Protein AF-A0A453GTY9-F1 (afdb_monomer_lite)

Secondary structure (DSSP, 8-state):
-HHHHHHHHHHTSS---PPPHHHHHHHHTTT-GGGEEEEETTEEEE------HHHHHHS---

Sequence (62 aa):
MGHDVLEHILDGTEEPTNLPFELLKNITGNFSEEREIGHGGFGMVYKVTLTLYRILGTYMIL

Radius of gyration: 13.88 Å; chains: 1; bounding box: 26×38×28 Å

Structure (mmCIF, N/CA/C/O backbone):
data_AF-A0A453GTY9-F1
#
_entry.id   AF-A0A453GTY9-F1
#
loop_
_atom_site.group_PDB
_atom_site.id
_atom_site.type_symbol
_atom_site.label_atom_id
_atom_site.label_alt_id
_atom_site.label_comp_id
_atom_site.label_asym_id
_atom_site.label_entity_id
_atom_site.label_seq_id
_atom_site.pdbx_PDB_ins_code
_atom_site.Cartn_x
_atom_site.Cartn_y
_atom_site.Cartn_z
_atom_site.occupancy
_atom_site.B_iso_or_equiv
_atom_site.auth_seq_id
_atom_site.auth_comp_id
_atom_site.auth_asym_id
_atom_site.auth_atom_id
_atom_site.pdbx_PDB_model_num
ATOM 1 N N . MET A 1 1 ? 13.558 5.646 -6.951 1.00 55.69 1 MET A N 1
ATOM 2 C CA . MET A 1 1 ? 14.045 4.413 -6.292 1.00 55.69 1 MET A CA 1
ATOM 3 C C . MET A 1 1 ? 12.887 3.465 -5.994 1.00 55.69 1 MET A C 1
ATOM 5 O O . MET A 1 1 ? 12.832 2.444 -6.646 1.00 55.69 1 MET A O 1
ATOM 9 N N . GLY A 1 2 ? 11.943 3.770 -5.087 1.00 58.50 2 GLY A N 1
ATOM 10 C CA . GLY A 1 2 ? 10.807 2.857 -4.822 1.00 58.50 2 GLY A CA 1
ATOM 11 C C . GLY A 1 2 ? 9.643 2.924 -5.826 1.00 58.50 2 GLY A C 1
ATOM 12 O O . GLY A 1 2 ? 8.925 1.946 -5.989 1.00 58.50 2 GLY A O 1
ATOM 13 N N . HIS A 1 3 ? 9.449 4.065 -6.496 1.00 61.50 3 HIS A N 1
ATOM 14 C CA . HIS A 1 3 ? 8.352 4.246 -7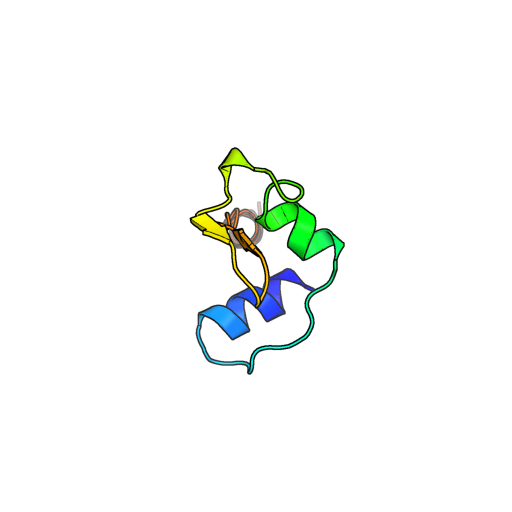.458 1.00 61.50 3 HIS A CA 1
ATOM 15 C C . HIS A 1 3 ? 8.565 3.439 -8.745 1.00 61.50 3 HIS A C 1
ATOM 17 O O . HIS A 1 3 ? 7.616 2.870 -9.262 1.00 61.50 3 HIS A O 1
ATOM 23 N N . ASP A 1 4 ? 9.812 3.353 -9.200 1.00 75.69 4 ASP A N 1
ATOM 24 C CA . ASP A 1 4 ? 10.242 2.608 -10.383 1.00 75.69 4 ASP A CA 1
ATOM 25 C C . ASP A 1 4 ? 9.919 1.108 -10.235 1.00 75.69 4 ASP A C 1
ATOM 27 O O . ASP A 1 4 ? 9.279 0.526 -11.099 1.00 75.69 4 ASP A O 1
ATOM 31 N N . VAL A 1 5 ? 10.246 0.517 -9.079 1.00 84.12 5 VAL A N 1
ATOM 32 C CA . VAL A 1 5 ? 9.931 -0.888 -8.755 1.00 84.12 5 VAL A CA 1
ATOM 33 C C . VAL A 1 5 ? 8.419 -1.133 -8.716 1.00 84.12 5 VAL A C 1
ATOM 35 O O . VAL A 1 5 ? 7.933 -2.126 -9.241 1.00 84.12 5 VAL A O 1
ATOM 38 N N . LEU A 1 6 ? 7.637 -0.222 -8.124 1.00 84.75 6 LEU A N 1
ATOM 39 C CA . LEU A 1 6 ? 6.178 -0.366 -8.106 1.00 84.75 6 LEU A CA 1
ATOM 40 C C . LEU A 1 6 ? 5.575 -0.288 -9.518 1.00 84.75 6 LEU A C 1
ATOM 42 O O . LEU A 1 6 ? 4.648 -1.035 -9.813 1.00 84.75 6 LEU A O 1
ATOM 46 N N . GLU A 1 7 ? 6.090 0.586 -10.386 1.00 85.00 7 GLU A N 1
ATOM 47 C CA . GLU A 1 7 ? 5.680 0.653 -11.796 1.00 85.00 7 GLU A CA 1
ATOM 48 C C . GLU A 1 7 ? 5.968 -0.681 -12.513 1.00 85.00 7 GLU A C 1
ATOM 50 O O . GLU A 1 7 ? 5.068 -1.211 -13.164 1.00 85.00 7 GLU A O 1
ATOM 55 N N . HIS A 1 8 ? 7.143 -1.278 -12.290 1.00 86.75 8 HIS A N 1
ATOM 56 C CA . HIS A 1 8 ? 7.540 -2.563 -12.880 1.00 86.75 8 HIS A CA 1
ATOM 57 C C . HIS A 1 8 ? 6.794 -3.788 -12.320 1.00 86.75 8 HIS A C 1
ATOM 59 O O . HIS A 1 8 ? 6.528 -4.763 -13.019 1.00 86.75 8 HIS A O 1
ATOM 65 N N . ILE A 1 9 ? 6.390 -3.758 -11.050 1.00 89.19 9 ILE A N 1
ATOM 66 C CA . ILE A 1 9 ? 5.518 -4.805 -10.496 1.00 89.19 9 ILE A CA 1
ATOM 67 C C . ILE A 1 9 ? 4.119 -4.713 -11.123 1.00 89.19 9 ILE A C 1
ATOM 69 O O . ILE A 1 9 ? 3.492 -5.733 -11.406 1.00 89.19 9 ILE A O 1
ATOM 73 N N . LEU A 1 10 ? 3.608 -3.495 -11.339 1.00 85.69 10 LEU A N 1
ATOM 74 C CA . LEU A 1 10 ? 2.272 -3.277 -11.902 1.00 85.69 10 LEU A CA 1
ATOM 75 C C . LEU A 1 10 ? 2.201 -3.555 -13.409 1.00 85.69 10 LEU A C 1
ATOM 77 O O . LEU A 1 10 ? 1.155 -3.999 -13.883 1.00 85.69 10 LEU A O 1
ATOM 81 N N . ASP A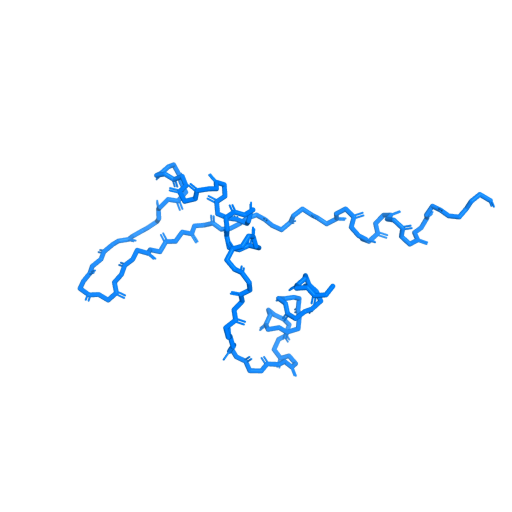 1 11 ? 3.276 -3.297 -14.156 1.00 89.31 11 ASP A N 1
ATOM 82 C CA . ASP A 1 11 ? 3.374 -3.629 -15.584 1.00 89.31 11 ASP A CA 1
ATOM 83 C C . ASP A 1 11 ? 3.739 -5.111 -15.839 1.00 89.31 11 ASP A C 1
ATOM 85 O O . ASP A 1 11 ? 3.648 -5.586 -16.973 1.00 89.31 11 ASP A O 1
ATOM 89 N N . GLY A 1 12 ? 4.080 -5.853 -14.777 1.00 90.12 12 GLY A N 1
ATOM 90 C CA . GLY A 1 12 ? 4.409 -7.277 -14.809 1.00 90.12 12 GLY A CA 1
ATOM 91 C C . GLY A 1 12 ? 5.837 -7.591 -15.259 1.00 90.12 12 GLY A C 1
ATOM 92 O O . GLY A 1 12 ? 6.130 -8.748 -15.563 1.00 90.12 12 GLY A O 1
ATOM 93 N N . THR A 1 13 ? 6.721 -6.595 -15.330 1.00 92.25 13 THR A N 1
ATOM 94 C CA . THR A 1 13 ? 8.139 -6.779 -15.678 1.00 92.25 13 THR A CA 1
ATOM 95 C C . THR A 1 13 ? 9.012 -7.165 -14.481 1.00 92.25 13 THR A C 1
ATOM 97 O O . THR A 1 13 ? 10.103 -7.698 -14.685 1.00 92.25 13 THR A O 1
ATOM 100 N N . GLU A 1 14 ? 8.523 -6.986 -13.250 1.00 92.31 14 GLU A N 1
ATOM 101 C CA . GLU A 1 14 ? 9.159 -7.444 -12.007 1.00 92.31 14 GLU A CA 1
ATOM 102 C C . GLU A 1 14 ? 8.207 -8.290 -11.141 1.00 92.31 14 GLU A C 1
ATOM 104 O O . GLU A 1 14 ? 6.994 -8.076 -11.106 1.00 92.31 14 GLU A O 1
ATOM 109 N N . GLU A 1 15 ? 8.762 -9.264 -10.409 1.00 94.38 15 GLU A N 1
ATOM 110 C CA . GLU A 1 15 ? 7.994 -10.058 -9.444 1.00 94.38 15 GLU A CA 1
ATOM 111 C C . GLU A 1 15 ? 7.606 -9.226 -8.205 1.00 94.38 15 GLU A C 1
ATOM 113 O O . GLU A 1 15 ? 8.373 -8.356 -7.775 1.00 94.38 15 GLU A O 1
ATOM 118 N N . PRO A 1 16 ? 6.456 -9.515 -7.560 1.00 90.44 16 PRO A N 1
ATOM 119 C CA . PRO A 1 16 ? 6.075 -8.864 -6.312 1.00 90.44 16 PRO A CA 1
ATOM 120 C C . PRO A 1 16 ? 7.165 -8.991 -5.241 1.00 90.44 16 PRO A C 1
ATOM 122 O O . PRO A 1 16 ? 7.544 -10.090 -4.839 1.00 90.44 16 PRO A O 1
ATOM 125 N N . THR A 1 17 ? 7.639 -7.851 -4.742 1.00 90.75 17 THR A N 1
ATOM 126 C CA . THR A 1 17 ? 8.691 -7.781 -3.721 1.00 90.75 17 THR A CA 1
ATOM 127 C C . THR A 1 17 ? 8.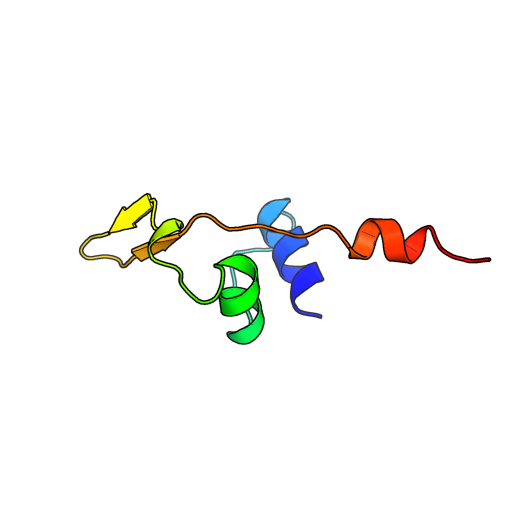329 -6.801 -2.605 1.00 90.75 17 THR A C 1
ATOM 129 O O . THR A 1 17 ? 7.309 -6.109 -2.650 1.00 90.75 17 THR A O 1
ATOM 132 N N . ASN A 1 18 ? 9.167 -6.742 -1.572 1.00 90.50 18 ASN A N 1
ATOM 133 C CA . ASN A 1 18 ? 8.988 -5.822 -0.459 1.00 90.50 18 ASN A CA 1
ATOM 134 C C . ASN A 1 18 ? 9.176 -4.375 -0.920 1.00 90.50 18 ASN A C 1
ATOM 136 O O . ASN A 1 18 ? 10.255 -3.977 -1.362 1.00 90.50 18 ASN A O 1
ATOM 140 N N . LEU A 1 19 ? 8.130 -3.572 -0.748 1.00 89.00 19 LEU A N 1
ATOM 141 C CA . LEU A 1 19 ? 8.166 -2.143 -1.027 1.00 89.00 19 LEU A CA 1
ATOM 142 C C . LEU A 1 19 ? 8.553 -1.347 0.228 1.00 89.00 19 LEU A C 1
ATOM 144 O O . LEU A 1 19 ? 8.191 -1.735 1.342 1.00 89.00 19 LEU A O 1
ATOM 148 N N . PRO A 1 20 ? 9.245 -0.201 0.078 1.00 91.56 20 PRO A N 1
ATOM 149 C CA . PRO A 1 20 ? 9.549 0.671 1.205 1.00 91.56 20 PRO A CA 1
ATOM 150 C C . PRO A 1 20 ? 8.282 1.105 1.949 1.00 91.56 20 PRO A C 1
ATOM 152 O O . PRO A 1 20 ? 7.296 1.511 1.334 1.00 91.56 20 PRO A O 1
ATOM 155 N N . PHE A 1 21 ? 8.326 1.104 3.281 1.00 91.50 21 PHE A N 1
ATOM 156 C CA . PHE A 1 21 ? 7.171 1.459 4.111 1.00 91.50 21 PHE A CA 1
ATOM 157 C C . PHE A 1 21 ? 6.618 2.864 3.824 1.00 91.50 21 PHE A C 1
ATOM 159 O O . PHE A 1 21 ? 5.407 3.048 3.730 1.00 91.50 21 PHE A O 1
ATOM 166 N N . GLU A 1 22 ? 7.491 3.852 3.605 1.00 91.50 22 GLU A N 1
ATOM 167 C CA . GLU A 1 22 ? 7.053 5.210 3.252 1.00 91.50 22 GLU A CA 1
ATOM 168 C C . GLU A 1 22 ? 6.353 5.268 1.887 1.00 91.50 22 GLU A C 1
ATOM 170 O O . GLU A 1 22 ? 5.409 6.035 1.716 1.00 91.50 22 GLU A O 1
ATOM 175 N N . LEU A 1 23 ? 6.735 4.412 0.930 1.00 89.12 23 LEU A N 1
ATOM 176 C CA . LEU A 1 23 ? 5.995 4.289 -0.327 1.00 89.12 23 LEU A CA 1
ATOM 177 C C . LEU A 1 23 ? 4.593 3.730 -0.070 1.00 89.12 23 LEU A C 1
ATOM 179 O O . LEU A 1 23 ? 3.624 4.290 -0.579 1.00 89.12 23 LEU A O 1
ATOM 183 N N . LEU A 1 24 ? 4.476 2.680 0.751 1.00 91.50 24 LEU A N 1
ATOM 184 C CA . LEU A 1 24 ? 3.187 2.093 1.127 1.00 91.50 24 LEU A CA 1
ATOM 185 C C . LEU A 1 24 ? 2.277 3.126 1.799 1.00 91.50 24 LEU A C 1
ATOM 187 O O . LEU A 1 24 ? 1.123 3.266 1.396 1.00 91.50 24 LEU A O 1
ATOM 191 N N . LYS A 1 25 ? 2.794 3.910 2.752 1.00 92.75 25 LYS A N 1
ATOM 192 C CA . LYS A 1 25 ? 2.051 5.025 3.363 1.00 92.75 25 LYS A CA 1
ATOM 193 C C . LYS A 1 25 ? 1.594 6.030 2.316 1.00 92.75 25 LYS A C 1
ATOM 195 O O . LYS A 1 25 ? 0.423 6.385 2.294 1.00 92.75 25 LYS A O 1
ATOM 200 N N . ASN A 1 26 ? 2.471 6.451 1.413 1.00 90.6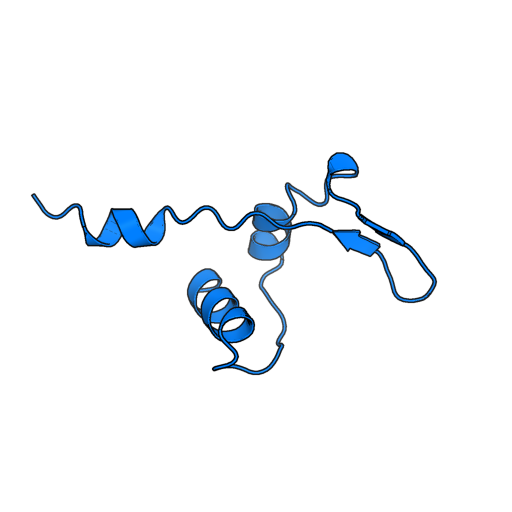9 26 ASN A N 1
ATOM 201 C CA . ASN A 1 26 ? 2.112 7.441 0.400 1.00 90.69 26 ASN A CA 1
ATOM 202 C C . ASN A 1 26 ? 0.981 6.948 -0.516 1.00 90.69 26 ASN A C 1
ATOM 204 O O . ASN A 1 26 ? -0.013 7.651 -0.700 1.00 90.69 26 ASN A O 1
ATOM 208 N N . ILE A 1 27 ? 1.088 5.728 -1.051 1.00 89.44 27 ILE A N 1
ATOM 209 C CA . ILE A 1 27 ? 0.102 5.210 -2.012 1.00 89.44 27 ILE A CA 1
ATOM 210 C C . ILE A 1 27 ? -1.229 4.823 -1.347 1.00 89.44 27 ILE A C 1
ATOM 212 O O . ILE A 1 27 ? -2.273 4.906 -1.996 1.00 89.44 27 ILE A O 1
ATOM 216 N N . THR A 1 28 ? -1.222 4.466 -0.057 1.00 92.94 28 THR A N 1
ATOM 217 C CA . THR A 1 28 ? -2.425 4.126 0.735 1.00 92.94 28 THR A CA 1
ATOM 218 C C . THR A 1 28 ? -3.038 5.320 1.471 1.00 92.94 28 THR A C 1
ATOM 220 O O . THR A 1 28 ? -4.018 5.147 2.190 1.00 92.94 28 THR A O 1
ATOM 223 N N . GLY A 1 29 ? -2.498 6.536 1.321 1.00 93.56 29 GLY A N 1
ATOM 224 C CA . GLY A 1 29 ? -2.977 7.697 2.082 1.00 93.56 29 GLY A CA 1
ATOM 225 C C . GLY A 1 29 ? -2.786 7.527 3.592 1.00 93.56 29 GLY A C 1
ATOM 226 O O . GLY A 1 29 ? -3.688 7.823 4.365 1.00 93.56 29 GLY A O 1
ATOM 227 N N . ASN A 1 30 ? -1.623 7.015 3.991 1.00 95.75 30 ASN A N 1
ATOM 228 C CA . ASN A 1 30 ? -1.259 6.626 5.350 1.00 95.75 30 ASN A CA 1
ATOM 229 C C . ASN A 1 30 ? -2.211 5.574 5.945 1.00 95.75 30 ASN A C 1
ATOM 231 O O . ASN A 1 30 ? -2.663 5.727 7.076 1.00 95.75 30 ASN A O 1
ATOM 235 N N . PHE A 1 31 ? -2.507 4.519 5.174 1.00 95.56 31 PHE A N 1
ATOM 236 C CA . PHE A 1 31 ? -3.438 3.450 5.559 1.00 95.56 31 PHE A CA 1
ATOM 237 C C . PHE A 1 31 ? -4.825 3.984 5.952 1.00 95.56 31 PHE A C 1
ATOM 239 O O . PHE A 1 31 ? -5.402 3.584 6.958 1.00 95.56 31 PHE A O 1
ATOM 246 N N . SER A 1 32 ? -5.346 4.928 5.163 1.00 95.62 32 SER A N 1
ATOM 247 C CA . SER A 1 32 ? -6.661 5.526 5.405 1.00 95.62 32 SER A CA 1
ATOM 248 C C . SER A 1 32 ? -7.774 4.480 5.291 1.00 95.62 32 SER A C 1
ATOM 250 O O . SER A 1 32 ? -7.874 3.791 4.274 1.00 95.62 32 SER A O 1
ATOM 252 N N . GLU A 1 33 ? -8.647 4.417 6.299 1.00 96.56 33 GLU A N 1
ATOM 253 C CA . GLU A 1 33 ? -9.838 3.551 6.307 1.00 96.56 33 GLU A CA 1
ATOM 254 C C . GLU A 1 33 ? -10.780 3.848 5.130 1.00 96.56 33 GLU A C 1
ATOM 256 O O . GLU A 1 33 ? -11.401 2.941 4.587 1.00 96.56 33 GLU A O 1
ATOM 261 N N . GLU A 1 34 ? -10.819 5.094 4.642 1.00 96.88 34 GLU A N 1
ATOM 262 C CA . GLU A 1 34 ? -11.606 5.483 3.458 1.00 96.88 34 GLU A CA 1
ATOM 263 C C . GLU A 1 34 ? -11.156 4.761 2.178 1.00 96.88 34 GLU A C 1
ATOM 265 O O . GLU A 1 34 ? -11.862 4.750 1.166 1.00 96.88 34 GLU A O 1
ATOM 270 N N . ARG A 1 35 ? -9.948 4.192 2.196 1.00 95.00 35 ARG A N 1
ATOM 271 C CA . ARG A 1 35 ? -9.365 3.436 1.092 1.00 95.00 35 ARG A CA 1
ATOM 272 C C . ARG A 1 35 ? -9.398 1.935 1.329 1.00 95.00 35 ARG A C 1
ATOM 274 O O . ARG A 1 35 ? -9.001 1.208 0.423 1.00 95.00 35 ARG A O 1
ATOM 281 N N . GLU A 1 36 ? -9.844 1.453 2.483 1.00 96.50 36 GLU A N 1
ATOM 282 C CA . GLU A 1 36 ? -10.016 0.021 2.704 1.00 96.50 36 GLU A CA 1
ATOM 283 C C . GLU A 1 36 ? -11.149 -0.508 1.815 1.00 96.50 36 GLU A C 1
ATOM 285 O O . GLU A 1 36 ? -12.246 0.045 1.764 1.00 96.50 36 GLU A O 1
ATOM 290 N N . ILE A 1 37 ? -10.871 -1.581 1.078 1.00 96.81 37 ILE A N 1
ATOM 291 C CA . ILE A 1 37 ? -11.850 -2.254 0.213 1.00 96.81 37 ILE A CA 1
ATOM 292 C C . ILE A 1 37 ? -12.174 -3.671 0.689 1.00 96.81 37 ILE A C 1
ATOM 294 O O . ILE A 1 37 ? -13.023 -4.339 0.101 1.00 96.81 37 ILE A O 1
ATOM 298 N N . GLY A 1 38 ? -11.502 -4.144 1.737 1.00 95.62 38 GLY A N 1
ATOM 299 C CA . GLY A 1 38 ? -11.783 -5.430 2.351 1.00 95.62 38 GLY A CA 1
ATOM 300 C C . GLY A 1 38 ? -10.792 -5.791 3.450 1.00 95.62 38 GLY A C 1
ATOM 301 O O . GLY A 1 38 ? -9.643 -5.351 3.450 1.00 95.62 38 GLY A O 1
ATOM 302 N N . HIS A 1 39 ? -11.242 -6.663 4.344 1.00 96.62 39 HIS A N 1
ATOM 303 C CA . HIS A 1 39 ? -10.469 -7.195 5.458 1.00 96.62 39 HIS A CA 1
ATOM 304 C C . HIS A 1 39 ? -10.817 -8.663 5.714 1.00 96.62 39 HIS A C 1
ATOM 306 O O . HIS A 1 39 ? -11.939 -9.108 5.465 1.00 96.62 39 HIS A O 1
ATOM 312 N N . GLY A 1 40 ? -9.852 -9.430 6.216 1.00 93.88 40 GLY A N 1
ATOM 313 C CA . GLY A 1 40 ? -10.060 -10.824 6.599 1.00 93.88 40 GLY A CA 1
ATOM 314 C C . GLY A 1 40 ? -8.840 -11.429 7.287 1.00 93.88 40 GLY A C 1
ATOM 315 O O . GLY A 1 40 ? -7.889 -10.729 7.625 1.00 93.88 40 GLY A O 1
ATOM 316 N N . GLY A 1 41 ? -8.834 -12.755 7.455 1.00 96.25 41 GLY A N 1
ATOM 317 C CA . GLY A 1 41 ? -7.752 -13.479 8.145 1.00 96.25 41 GLY A CA 1
ATOM 318 C C . GLY A 1 41 ? -6.363 -13.376 7.496 1.00 96.25 41 GLY A C 1
ATOM 319 O O . GLY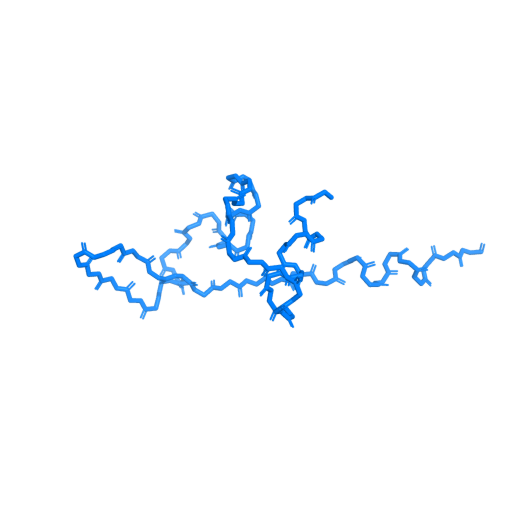 A 1 41 ? -5.383 -13.800 8.098 1.00 96.25 41 GLY A O 1
ATOM 320 N N . PHE A 1 42 ? -6.274 -12.806 6.292 1.00 90.06 42 PHE A N 1
ATOM 321 C CA . PHE A 1 42 ? -5.035 -12.627 5.530 1.00 90.06 42 PHE A CA 1
ATOM 322 C C . PHE A 1 42 ? -4.544 -11.171 5.496 1.00 90.06 42 PHE A C 1
ATOM 324 O O . PHE A 1 42 ? -3.485 -10.905 4.935 1.00 90.06 42 PHE A O 1
ATOM 331 N N . GLY A 1 43 ? -5.287 -10.235 6.099 1.00 92.25 43 GLY A N 1
ATOM 332 C CA . GLY A 1 43 ? -4.916 -8.824 6.182 1.00 92.25 43 GLY A CA 1
ATOM 333 C C . GLY A 1 43 ? -5.984 -7.869 5.652 1.00 92.25 43 GLY A C 1
ATOM 334 O O . GLY A 1 43 ? -7.139 -8.241 5.439 1.00 92.25 43 GLY A O 1
ATOM 335 N N . MET A 1 44 ? -5.565 -6.619 5.470 1.00 95.88 44 MET A N 1
ATOM 336 C CA . MET A 1 44 ? -6.380 -5.502 4.990 1.00 95.88 44 MET A CA 1
ATOM 337 C C . MET A 1 44 ? -5.992 -5.175 3.549 1.00 95.88 44 MET A C 1
ATOM 339 O O . MET A 1 44 ? -4.808 -5.165 3.204 1.00 95.88 44 MET A O 1
ATOM 343 N N . VAL A 1 45 ? -6.981 -4.885 2.712 1.00 94.88 45 VAL A N 1
ATOM 344 C CA . VAL A 1 45 ? -6.793 -4.537 1.304 1.00 94.88 45 VAL A CA 1
ATOM 345 C C . VAL A 1 45 ? -7.155 -3.073 1.118 1.00 94.88 45 VAL A C 1
ATOM 347 O O . VAL A 1 45 ? -8.285 -2.672 1.387 1.00 94.88 45 VAL A O 1
ATOM 350 N N . TYR A 1 46 ? -6.208 -2.280 0.621 1.00 95.50 46 TYR A N 1
ATOM 351 C CA . TYR A 1 46 ? -6.389 -0.848 0.398 1.00 95.50 46 TYR A CA 1
ATOM 352 C C . TYR A 1 46 ? -6.354 -0.509 -1.090 1.00 95.50 46 TYR A C 1
ATOM 354 O O . TYR A 1 46 ? -5.508 -0.994 -1.843 1.00 95.50 46 TYR A O 1
ATOM 362 N N . LYS A 1 47 ? -7.227 0.404 -1.507 1.00 92.88 47 LYS A N 1
ATOM 363 C CA . LYS A 1 47 ? -7.140 1.100 -2.786 1.00 92.88 47 LYS A CA 1
ATOM 364 C C . LYS A 1 47 ? -5.963 2.076 -2.756 1.00 92.88 47 LYS A C 1
ATOM 366 O O . LYS A 1 47 ? -5.852 2.912 -1.860 1.00 92.88 47 LYS A O 1
ATOM 371 N N . VAL A 1 48 ? -5.113 2.012 -3.776 1.00 89.50 48 VAL A N 1
ATOM 372 C CA . VAL A 1 48 ? -3.920 2.862 -3.884 1.00 89.50 48 VAL A CA 1
ATOM 373 C C . VAL A 1 48 ? -4.081 3.960 -4.936 1.00 89.50 48 VAL A C 1
ATOM 375 O O . VAL A 1 48 ? -4.842 3.819 -5.893 1.00 89.50 48 VAL A O 1
ATOM 378 N N . THR A 1 49 ? -3.376 5.079 -4.763 1.00 83.19 49 THR A N 1
ATOM 379 C CA . THR A 1 49 ? -3.279 6.147 -5.773 1.00 83.19 49 THR A CA 1
ATOM 380 C C . THR A 1 49 ? -1.823 6.357 -6.145 1.00 83.19 49 THR A C 1
ATOM 382 O O . THR A 1 49 ? -1.010 6.700 -5.289 1.00 83.19 49 THR A O 1
ATOM 385 N N . LEU A 1 50 ? -1.504 6.175 -7.425 1.00 75.62 50 LEU A N 1
ATOM 386 C CA . LEU A 1 50 ? -0.188 6.473 -7.969 1.00 75.62 50 LEU A CA 1
ATOM 387 C C . LEU A 1 50 ? -0.238 7.872 -8.584 1.00 75.62 50 LEU A C 1
ATOM 389 O O . LEU A 1 50 ? -0.772 8.057 -9.677 1.00 75.62 50 LEU A O 1
ATOM 393 N N . THR A 1 51 ? 0.252 8.886 -7.873 1.00 66.50 51 THR A N 1
ATOM 394 C CA . THR A 1 51 ? 0.298 10.222 -8.466 1.00 66.50 51 THR A 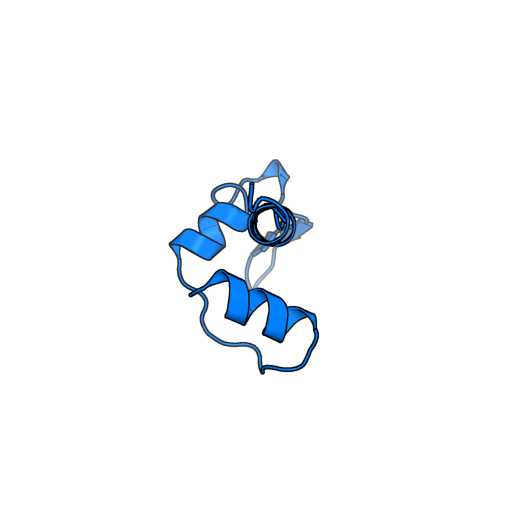CA 1
ATOM 395 C C . THR A 1 51 ? 1.463 10.283 -9.446 1.00 66.50 51 THR A C 1
ATOM 397 O O . THR A 1 51 ? 2.623 10.323 -9.043 1.00 66.50 51 THR A O 1
ATOM 400 N N . LEU A 1 52 ? 1.142 10.267 -10.742 1.00 58.34 52 LEU A N 1
ATOM 401 C CA . LEU A 1 52 ? 2.057 10.279 -11.893 1.00 58.34 52 LEU A CA 1
ATOM 402 C C . LEU A 1 52 ? 2.836 11.606 -12.046 1.00 58.34 52 LEU A C 1
ATOM 404 O O . LEU A 1 52 ? 3.034 12.099 -13.154 1.00 58.34 52 LEU A O 1
ATOM 408 N N . TYR A 1 53 ? 3.312 12.211 -10.956 1.00 50.62 53 TYR A N 1
ATOM 409 C CA . TYR A 1 53 ? 4.114 13.439 -11.017 1.00 50.62 53 TYR A CA 1
ATOM 410 C C . TYR A 1 53 ? 5.481 13.230 -11.689 1.00 50.62 53 TYR A C 1
ATOM 412 O O . TYR A 1 53 ? 6.136 14.203 -12.053 1.00 50.62 53 TYR A O 1
ATOM 420 N N . ARG A 1 54 ? 5.912 11.980 -11.907 1.00 54.00 54 ARG A N 1
ATOM 421 C CA . ARG A 1 54 ? 7.205 11.679 -12.536 1.00 54.00 54 ARG A CA 1
ATOM 422 C C . ARG A 1 54 ? 7.178 11.704 -14.064 1.00 54.00 54 ARG A C 1
ATOM 424 O O . ARG A 1 54 ? 8.172 12.113 -14.650 1.00 54.00 54 ARG A O 1
ATOM 431 N N . ILE A 1 55 ? 6.048 11.376 -14.703 1.00 50.16 55 ILE A N 1
ATOM 432 C CA . ILE A 1 55 ? 5.926 11.484 -16.168 1.00 50.16 55 ILE A CA 1
ATOM 433 C C . ILE A 1 55 ? 6.025 12.959 -16.582 1.00 50.16 55 ILE A C 1
ATOM 435 O O . ILE A 1 55 ? 6.784 13.298 -17.480 1.00 50.16 55 ILE A O 1
ATOM 439 N N . LEU A 1 56 ? 5.350 13.863 -15.863 1.00 52.25 56 LEU A N 1
ATOM 440 C CA . LEU A 1 56 ? 5.413 15.305 -16.140 1.00 52.25 56 LEU A CA 1
ATOM 441 C C . LEU A 1 56 ? 6.764 15.944 -15.762 1.00 52.25 56 LEU A C 1
ATOM 443 O O . LEU A 1 56 ? 7.143 16.947 -16.359 1.00 52.25 56 LEU A O 1
ATOM 447 N N . GLY A 1 57 ? 7.510 15.353 -14.820 1.00 44.44 57 GLY A N 1
ATOM 448 C CA . GLY A 1 57 ? 8.848 15.815 -14.436 1.00 44.44 57 GLY A CA 1
ATOM 449 C C . GLY A 1 57 ? 9.915 15.604 -15.517 1.00 44.44 57 GLY A C 1
ATOM 450 O O . GLY A 1 57 ? 10.852 16.390 -15.601 1.00 44.44 57 GLY A O 1
ATOM 451 N N . THR A 1 58 ? 9.764 14.594 -16.380 1.00 47.59 58 THR A N 1
ATOM 452 C CA . THR A 1 58 ? 10.663 14.375 -17.530 1.00 47.59 58 THR A CA 1
ATOM 453 C C . THR A 1 58 ? 10.338 15.303 -18.710 1.00 47.59 58 THR A C 1
ATOM 455 O O . THR A 1 58 ? 11.232 15.637 -19.482 1.00 47.59 58 THR A O 1
ATOM 458 N N . TYR A 1 59 ? 9.088 15.775 -18.826 1.00 53.41 59 TYR A N 1
ATOM 459 C CA . TYR A 1 59 ? 8.642 16.708 -19.877 1.00 53.41 59 TYR A CA 1
ATOM 460 C C . TYR A 1 59 ? 8.787 18.196 -19.518 1.00 53.41 59 TYR A C 1
ATOM 462 O O . TYR A 1 59 ? 8.363 19.049 -20.294 1.00 53.41 59 TYR A O 1
ATOM 470 N N . MET A 1 60 ? 9.395 18.530 -18.377 1.00 46.25 60 MET A N 1
ATOM 471 C CA . MET A 1 60 ? 9.699 19.912 -18.000 1.00 46.25 60 MET A CA 1
ATOM 472 C C . MET A 1 60 ? 11.217 20.138 -17.987 1.00 46.25 60 MET A C 1
ATOM 474 O O . MET A 1 60 ? 11.829 20.329 -16.940 1.00 46.25 60 MET A O 1
ATOM 478 N N . ILE A 1 61 ? 11.822 20.097 -19.175 1.00 44.94 61 ILE A N 1
ATOM 479 C CA . ILE A 1 61 ? 13.098 20.765 -19.461 1.00 44.94 61 ILE A CA 1
ATOM 480 C C . ILE A 1 61 ? 12.714 22.095 -20.131 1.00 44.94 61 ILE A C 1
ATOM 482 O O . ILE A 1 61 ? 11.986 22.064 -21.123 1.00 44.94 61 ILE A O 1
ATOM 486 N N . LEU A 1 62 ? 13.129 23.238 -19.563 1.00 49.47 62 LEU A N 1
ATOM 487 C CA . LEU A 1 62 ? 13.062 24.543 -20.241 1.00 49.47 62 LEU A CA 1
ATOM 488 C C . LEU A 1 62 ? 14.207 24.654 -21.253 1.00 49.47 62 LEU A C 1
ATOM 490 O O . LEU A 1 62 ? 15.339 24.275 -20.870 1.00 49.47 62 LEU A O 1
#

Organism: Aegilops tauschii subsp. strangulata (NCBI:txid200361)

Foldseek 3Di:
DQLVVVVCCVVVVDPDDDGDPVVVCQQQVNVDPVQFPDQDPVGTDGHGDDDVVPVVVVVPDD

pLDDT: mean 81.92, std 17.19, range [44.44, 96.88]

InterPro domains:
  IPR011009 Protein kinase-like domain superfamily [SSF56112] (15-55)